Protein AF-A0A8H7D0M6-F1 (afdb_monomer)

Solvent-accessible surface area (backbone atoms only — not comparable to full-atom values): 7994 Å² total; per-residue (Å²): 140,82,87,83,84,81,88,78,88,80,88,80,88,79,90,79,90,78,89,79,82,86,78,82,74,80,74,76,81,69,69,86,71,83,71,81,76,71,78,66,68,87,39,62,47,51,34,40,41,9,46,28,53,72,71,32,79,63,69,48,77,46,79,45,57,53,62,67,32,68,67,42,62,50,55,81,95,46,36,42,36,30,14,12,38,35,31,48,80,68,27,32,34,39,38,9,42,31,62,79,60,33,81,61,75,47,80,41,58,34,73,46,46,62,26,81,93,47,97,54,33,42,29,32,20,12,34,35,39,33,75,35,132

pLDDT: mean 79.87, std 19.47, range [42.81, 97.62]

Structure (mmCIF, N/CA/C/O backbone):
data_AF-A0A8H7D0M6-F1
#
_entry.id   AF-A0A8H7D0M6-F1
#
loop_
_atom_site.group_PDB
_atom_site.id
_atom_site.type_symbol
_atom_site.label_atom_id
_atom_site.label_alt_id
_atom_site.label_comp_id
_atom_site.label_asym_id
_atom_site.label_entity_id
_atom_site.label_seq_id
_atom_site.pdbx_PDB_ins_code
_atom_site.Cartn_x
_atom_site.Cartn_y
_atom_site.Cartn_z
_atom_site.occupancy
_atom_site.B_iso_or_equiv
_atom_site.auth_seq_id
_atom_site.auth_comp_id
_atom_site.auth_asym_id
_atom_site.auth_atom_id
_atom_site.pdbx_PDB_model_num
ATOM 1 N N . MET A 1 1 ? -12.847 51.564 29.070 1.00 46.03 1 MET A N 1
ATOM 2 C CA . MET A 1 1 ? -13.269 52.534 28.028 1.00 46.03 1 MET A CA 1
ATOM 3 C C . MET A 1 1 ? -12.294 52.327 26.873 1.00 46.03 1 MET A C 1
ATOM 5 O O . MET A 1 1 ? -11.114 52.328 27.159 1.00 46.03 1 MET A O 1
ATOM 9 N N . GLN A 1 2 ? -12.637 51.996 25.632 1.00 45.28 2 GLN A N 1
ATOM 10 C CA . GLN A 1 2 ? -13.794 52.321 24.804 1.00 45.28 2 GLN A CA 1
ATOM 11 C C . GLN A 1 2 ? -14.201 51.108 23.951 1.00 45.28 2 GLN A C 1
ATOM 13 O O . GLN A 1 2 ? -13.354 50.394 23.426 1.00 45.28 2 GLN A O 1
ATOM 18 N N . PHE A 1 3 ? -15.513 50.930 23.805 1.00 45.34 3 PHE A N 1
ATOM 19 C CA . PHE A 1 3 ? -16.148 50.178 22.729 1.00 45.34 3 PHE A CA 1
ATOM 20 C C . PHE A 1 3 ? -16.248 51.098 21.507 1.00 45.34 3 PHE A C 1
ATOM 22 O O . PHE A 1 3 ? -16.778 52.203 21.639 1.00 45.34 3 PHE A O 1
ATOM 29 N N . THR A 1 4 ? -15.795 50.664 20.331 1.00 53.56 4 THR A N 1
ATOM 30 C CA . THR A 1 4 ? -16.078 51.364 19.072 1.00 53.56 4 THR A CA 1
ATOM 31 C C . THR A 1 4 ? -17.191 50.664 18.300 1.00 53.56 4 THR A C 1
ATOM 33 O O . THR A 1 4 ? -17.076 49.553 17.791 1.00 5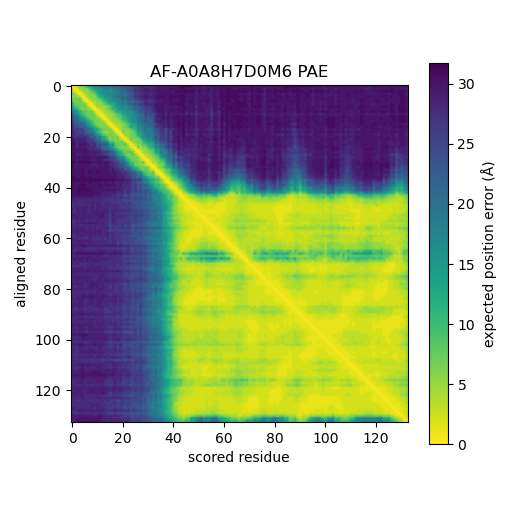3.56 4 THR A O 1
ATOM 36 N N . LEU A 1 5 ? -18.302 51.391 18.287 1.00 52.81 5 LEU A N 1
ATOM 37 C CA . LEU A 1 5 ? -19.489 51.303 17.454 1.00 52.81 5 LEU A CA 1
ATOM 38 C C . LEU A 1 5 ? -19.125 51.300 15.958 1.00 52.81 5 LEU A C 1
ATOM 40 O O . LEU A 1 5 ? -18.274 52.089 15.554 1.00 52.81 5 LEU A O 1
ATOM 44 N N . SER A 1 6 ? -19.859 50.548 15.132 1.00 50.12 6 SER A N 1
ATOM 45 C CA . SER A 1 6 ? -20.585 51.108 13.974 1.00 50.12 6 SER A CA 1
ATOM 46 C C . SER A 1 6 ? -21.423 50.038 13.276 1.00 50.12 6 SER A C 1
ATOM 48 O O . SER A 1 6 ? -20.922 49.148 12.596 1.00 50.12 6 SER A O 1
ATOM 50 N N . LYS A 1 7 ? -22.739 50.161 13.462 1.00 52.03 7 LYS A N 1
ATOM 51 C CA . LYS A 1 7 ? -23.772 49.568 12.615 1.00 52.03 7 LYS A CA 1
ATOM 52 C C . LYS A 1 7 ? -23.717 50.238 11.246 1.00 52.03 7 LYS A C 1
ATOM 54 O O . LYS A 1 7 ? -23.726 51.462 11.205 1.00 52.03 7 LYS A O 1
ATOM 59 N N . LEU A 1 8 ? -23.812 49.463 10.172 1.00 53.84 8 LEU A N 1
ATOM 60 C CA . LEU A 1 8 ? -24.517 49.873 8.955 1.00 53.84 8 LEU A CA 1
ATOM 61 C C . LEU A 1 8 ? -24.908 48.616 8.172 1.00 53.84 8 LEU A C 1
ATOM 63 O O . LEU A 1 8 ? -24.136 48.054 7.404 1.00 53.84 8 LEU A O 1
ATOM 67 N N . PHE A 1 9 ? -26.132 48.162 8.438 1.00 48.62 9 PHE A N 1
ATOM 68 C CA . PHE A 1 9 ? -26.867 47.261 7.564 1.00 48.62 9 PHE A CA 1
ATOM 69 C C . PHE A 1 9 ? -27.333 48.071 6.354 1.00 48.62 9 PHE A C 1
ATOM 71 O O . PHE A 1 9 ? -28.101 49.018 6.515 1.00 48.62 9 PHE A O 1
ATOM 78 N N . ALA A 1 10 ? -26.899 47.686 5.158 1.00 53.44 10 ALA A N 1
ATOM 79 C CA . ALA A 1 10 ? -27.501 48.130 3.911 1.00 53.44 10 ALA A CA 1
ATOM 80 C C . ALA A 1 10 ? -27.961 46.885 3.145 1.00 53.44 10 ALA A C 1
ATOM 82 O O . ALA A 1 10 ? -27.164 46.168 2.546 1.00 53.44 10 ALA A O 1
ATOM 83 N N . PHE A 1 11 ? -29.262 46.608 3.240 1.00 45.09 11 PHE A N 1
ATOM 84 C CA . PHE A 1 11 ? -29.963 45.679 2.364 1.00 45.09 11 PHE A CA 1
ATOM 85 C C . PHE A 1 11 ? -30.275 46.409 1.057 1.00 45.09 11 PHE A C 1
ATOM 87 O O . PHE A 1 11 ? -31.024 47.384 1.073 1.00 45.09 11 PHE A O 1
ATOM 94 N N . THR A 1 12 ? -29.768 45.901 -0.064 1.00 52.25 12 THR A N 1
ATOM 95 C CA . THR 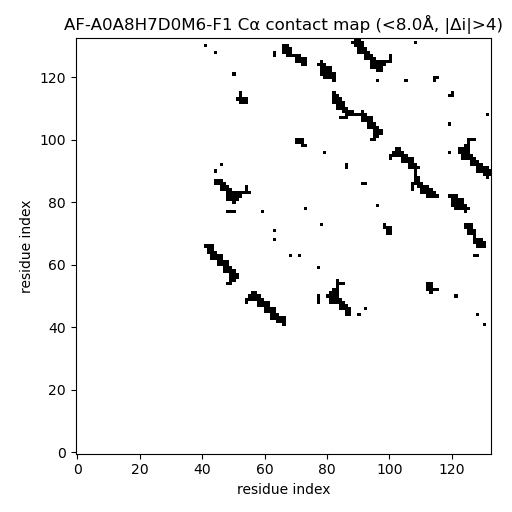A 1 12 ? -30.271 46.269 -1.391 1.00 52.25 12 THR A CA 1
ATOM 96 C C . THR A 1 12 ? -30.722 44.999 -2.093 1.00 52.25 12 THR A C 1
ATOM 98 O O . THR A 1 12 ? -29.913 44.157 -2.475 1.00 52.25 12 THR A O 1
ATOM 101 N N . VAL A 1 13 ? -32.040 44.860 -2.223 1.00 49.16 13 VAL A N 1
ATOM 102 C CA . VAL A 1 13 ? -32.701 43.863 -3.067 1.00 49.16 13 VAL A CA 1
ATOM 103 C C . VAL A 1 13 ? -32.739 44.414 -4.489 1.00 49.16 13 VAL A C 1
ATOM 105 O O . VAL A 1 13 ? -33.262 45.503 -4.709 1.00 49.16 13 VAL A O 1
ATOM 108 N N . ALA A 1 14 ? -32.245 43.645 -5.456 1.00 56.09 14 ALA A N 1
ATOM 109 C CA . ALA A 1 14 ? -32.578 43.829 -6.863 1.00 56.09 14 ALA A CA 1
ATOM 110 C C . ALA A 1 14 ? -32.998 42.475 -7.443 1.00 56.09 14 ALA A C 1
ATOM 112 O O . ALA A 1 14 ? -32.172 41.619 -7.751 1.00 56.09 14 ALA A O 1
ATOM 113 N N . ALA A 1 15 ? -34.313 42.281 -7.538 1.00 49.59 15 ALA A N 1
ATOM 114 C CA . ALA A 1 15 ? -34.927 41.209 -8.299 1.00 49.59 15 ALA A CA 1
ATOM 115 C C . ALA A 1 15 ? -34.812 41.529 -9.793 1.00 49.59 15 ALA A C 1
ATOM 117 O O . ALA A 1 15 ? -35.316 42.559 -10.232 1.00 49.59 15 ALA A O 1
ATOM 118 N N . GLN A 1 16 ? -34.200 40.641 -10.575 1.00 50.91 16 GLN A N 1
ATOM 119 C CA . GLN A 1 16 ? -34.396 40.606 -12.023 1.00 50.91 16 GLN A CA 1
ATOM 120 C C . GLN A 1 16 ? -34.669 39.165 -12.446 1.00 50.91 16 GLN A C 1
ATOM 122 O O . GLN A 1 16 ? -33.783 38.314 -12.454 1.00 50.91 16 GLN A O 1
ATOM 127 N N . ALA A 1 17 ? -35.940 38.900 -12.745 1.00 53.00 17 ALA A N 1
ATOM 128 C CA . ALA A 1 17 ? -36.387 37.678 -13.386 1.00 53.00 17 ALA A CA 1
ATOM 129 C C . ALA A 1 17 ? -36.145 37.809 -14.893 1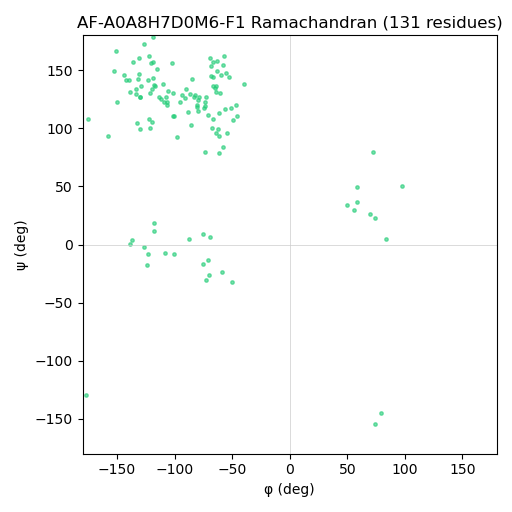.00 53.00 17 ALA A C 1
ATOM 131 O O . ALA A 1 17 ? -36.731 38.675 -15.539 1.00 53.00 17 ALA A O 1
ATOM 132 N N . ILE A 1 18 ? -35.306 36.942 -15.457 1.00 60.38 18 ILE A N 1
ATOM 133 C CA . ILE A 1 18 ? -35.202 36.761 -16.906 1.00 60.38 18 ILE A CA 1
ATOM 134 C C . ILE A 1 18 ? -35.557 35.307 -17.188 1.00 60.38 18 ILE A C 1
ATOM 136 O O . ILE A 1 18 ? -34.797 34.388 -16.894 1.00 60.38 18 ILE A O 1
ATOM 140 N N . SER A 1 19 ? -36.763 35.117 -17.719 1.00 47.88 19 SER A N 1
ATOM 141 C CA . SER A 1 19 ? -37.205 33.856 -18.304 1.00 47.88 19 SER A CA 1
ATOM 142 C C . SER A 1 19 ? -36.622 33.762 -19.709 1.00 47.88 19 SER A C 1
ATOM 144 O O . SER A 1 19 ? -36.983 34.561 -20.570 1.00 47.88 19 SER A O 1
ATOM 146 N N . ILE A 1 20 ? -35.741 32.793 -19.948 1.00 60.06 20 ILE A N 1
ATOM 147 C CA . ILE A 1 20 ? -35.376 32.374 -21.303 1.00 60.06 20 ILE A CA 1
ATOM 148 C C . ILE A 1 20 ? -35.914 30.969 -21.547 1.00 60.06 20 ILE A C 1
ATOM 150 O O . ILE A 1 20 ? -35.723 30.051 -20.752 1.00 60.06 20 ILE A O 1
ATOM 154 N N . ALA A 1 21 ? -36.675 30.884 -22.634 1.00 55.03 21 ALA A N 1
ATOM 155 C CA . ALA A 1 21 ? -37.451 29.745 -23.071 1.00 55.03 21 ALA A CA 1
ATOM 156 C C . ALA A 1 21 ? -36.582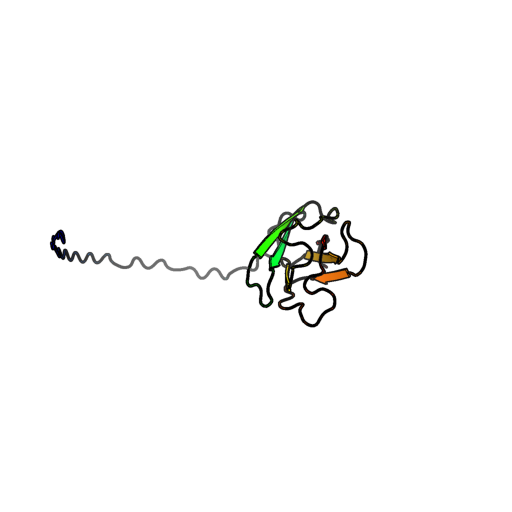 28.526 -23.412 1.00 55.03 21 ALA A C 1
ATOM 158 O O . ALA A 1 21 ? -35.446 28.626 -23.873 1.00 55.03 21 ALA A O 1
ATOM 159 N N . SER A 1 22 ? -37.188 27.369 -23.191 1.00 51.94 22 SER A N 1
ATOM 160 C CA . SER A 1 22 ? -36.708 26.020 -23.444 1.00 51.94 22 SER A CA 1
ATOM 161 C C . SER A 1 22 ? -36.432 25.761 -24.929 1.00 51.94 22 SER A C 1
ATOM 163 O O . SER A 1 22 ? -37.353 25.641 -25.735 1.00 51.94 22 SER A O 1
ATOM 165 N N . ALA A 1 23 ? -35.159 25.570 -25.279 1.00 58.97 23 ALA A N 1
ATOM 166 C CA . ALA A 1 23 ? -34.785 24.839 -26.483 1.00 58.97 23 ALA A CA 1
ATOM 167 C C . ALA A 1 23 ? -34.740 23.344 -26.133 1.00 58.97 23 ALA A C 1
ATOM 169 O O . ALA A 1 23 ? -33.819 22.873 -25.469 1.00 58.97 23 ALA A O 1
ATOM 170 N N . ALA A 1 24 ? -35.776 22.612 -26.540 1.00 58.38 24 ALA A N 1
ATOM 171 C CA . ALA A 1 24 ? -35.796 21.158 -26.501 1.00 58.38 24 ALA A CA 1
ATOM 172 C C . ALA A 1 24 ? -34.768 20.626 -27.510 1.00 58.38 24 ALA A C 1
ATOM 174 O O . ALA A 1 24 ? -35.025 20.586 -28.713 1.00 58.38 24 ALA A O 1
ATOM 175 N N . SER A 1 25 ? -33.594 20.220 -27.034 1.00 53.78 25 SER A N 1
ATOM 176 C CA . SER A 1 25 ? -32.748 19.312 -27.795 1.00 53.78 25 SER A CA 1
ATOM 177 C C . SER A 1 25 ? -33.433 17.951 -27.776 1.00 53.78 25 SER A C 1
ATOM 179 O O . SER A 1 25 ? -33.561 17.306 -26.736 1.00 53.78 25 SER A O 1
ATOM 181 N N . VAL A 1 26 ? -33.916 17.524 -28.942 1.00 56.06 26 VAL A N 1
ATOM 182 C CA . VAL A 1 26 ? -34.202 16.116 -29.214 1.00 56.06 26 VAL A CA 1
ATOM 183 C C . VAL A 1 26 ? -32.927 15.332 -28.918 1.00 56.06 26 VAL A C 1
ATOM 185 O O . VAL A 1 26 ? -32.011 15.269 -29.733 1.00 56.06 26 VAL A O 1
ATOM 188 N N . ALA A 1 27 ? -32.846 14.779 -27.709 1.00 54.06 27 ALA A N 1
ATOM 189 C CA . ALA A 1 27 ? -31.898 13.739 -27.388 1.00 54.06 27 ALA A CA 1
ATOM 190 C C . ALA A 1 27 ? -32.291 12.544 -28.253 1.00 54.06 27 ALA A C 1
ATOM 192 O O . ALA A 1 27 ? -33.194 11.778 -27.919 1.00 54.06 27 ALA A O 1
ATOM 193 N N . THR A 1 28 ? -31.633 12.395 -29.400 1.00 44.47 28 THR A N 1
ATOM 194 C CA . THR A 1 28 ? -31.401 11.065 -29.946 1.00 44.47 28 THR A CA 1
ATOM 195 C C . THR A 1 28 ? -30.839 10.250 -28.796 1.00 44.47 28 THR A C 1
ATOM 197 O O . THR A 1 28 ? -29.715 10.490 -28.358 1.00 44.47 28 THR A O 1
ATOM 200 N N . ALA A 1 29 ? -31.661 9.346 -28.267 1.00 58.19 29 ALA A N 1
ATOM 201 C CA . ALA A 1 29 ? -31.225 8.256 -27.423 1.00 58.19 29 ALA A CA 1
ATOM 202 C C . ALA A 1 29 ? -30.287 7.390 -28.270 1.00 58.19 29 ALA A C 1
ATOM 204 O O . ALA A 1 29 ? -30.672 6.370 -28.832 1.00 58.19 29 ALA A O 1
ATOM 205 N N . VAL A 1 30 ? -29.048 7.850 -28.418 1.00 50.00 30 VAL A N 1
ATOM 206 C CA . VAL A 1 30 ? -27.929 6.950 -28.590 1.00 50.00 30 VAL A CA 1
ATOM 207 C C . VAL A 1 30 ? -27.830 6.230 -27.259 1.00 50.00 30 VAL A C 1
ATOM 209 O O . VAL A 1 30 ? -27.514 6.822 -26.227 1.00 50.00 30 VAL A O 1
ATOM 212 N N . SER A 1 31 ? -28.210 4.955 -27.273 1.00 61.31 31 SER A N 1
ATOM 213 C CA . SER A 1 31 ? -27.800 4.006 -26.250 1.00 61.31 31 SER A CA 1
ATOM 214 C C . SER A 1 31 ? -26.336 4.286 -25.894 1.00 61.31 31 SER A C 1
ATOM 216 O O . SER A 1 31 ? -25.549 4.517 -26.817 1.00 61.31 31 SER A O 1
ATOM 218 N N . PRO A 1 32 ? -25.926 4.268 -24.616 1.00 58.00 32 PRO A N 1
ATOM 219 C CA . PRO A 1 32 ? -24.518 4.105 -24.311 1.00 58.00 32 PRO A CA 1
ATOM 220 C C . PRO A 1 32 ? -24.111 2.744 -24.877 1.00 58.00 32 PRO A C 1
ATOM 222 O O . PRO A 1 32 ? -24.326 1.699 -24.266 1.00 58.00 32 PRO A O 1
ATOM 225 N N . SER A 1 33 ? -23.601 2.761 -26.104 1.00 54.78 33 SER A N 1
ATOM 226 C CA . SER A 1 33 ? -22.845 1.664 -26.664 1.00 54.78 33 SER A CA 1
ATOM 227 C C . SER A 1 33 ? -21.700 1.435 -25.696 1.00 54.78 33 SER A C 1
ATOM 229 O O . SER A 1 33 ? -20.887 2.324 -25.444 1.00 54.78 33 SER A O 1
ATOM 231 N N . THR A 1 34 ? -21.689 0.254 -25.098 1.00 50.56 34 THR A N 1
ATOM 232 C CA . THR A 1 34 ? -20.526 -0.329 -24.453 1.00 50.56 34 THR A CA 1
ATOM 233 C C . THR A 1 34 ? -19.415 -0.434 -25.492 1.00 50.56 34 THR A C 1
ATOM 235 O O . THR A 1 34 ? -19.242 -1.483 -26.106 1.00 50.56 34 THR A O 1
ATOM 238 N N . ASP A 1 35 ? -18.670 0.649 -25.702 1.00 42.81 35 ASP A N 1
ATOM 239 C CA . ASP A 1 35 ? -17.332 0.570 -26.277 1.00 42.81 35 ASP A CA 1
ATOM 240 C C . ASP A 1 35 ? -16.403 0.013 -25.196 1.00 42.81 35 ASP A C 1
ATOM 242 O O . ASP A 1 35 ? -15.681 0.706 -24.480 1.00 42.81 35 ASP A O 1
ATOM 246 N N . THR A 1 36 ? -16.469 -1.307 -25.063 1.00 50.41 36 THR A N 1
ATOM 247 C CA . THR A 1 36 ? -15.318 -2.131 -24.719 1.00 50.41 36 THR A CA 1
ATOM 248 C C . THR A 1 36 ? -14.175 -1.778 -25.674 1.00 50.41 36 THR A C 1
ATOM 250 O O . THR A 1 36 ? -14.304 -2.021 -26.872 1.00 50.41 36 THR A O 1
ATOM 253 N N . ASN A 1 37 ? -13.063 -1.267 -25.133 1.00 54.97 37 ASN A N 1
ATOM 254 C CA . ASN A 1 37 ? -11.792 -0.933 -25.806 1.00 54.97 37 ASN A CA 1
ATOM 255 C C . ASN A 1 37 ? -11.561 0.531 -26.213 1.00 54.97 37 ASN A C 1
ATOM 257 O O . ASN A 1 37 ? -11.038 0.798 -27.293 1.00 54.97 37 ASN A O 1
ATOM 261 N N . SER A 1 38 ? -11.761 1.478 -25.295 1.00 47.94 38 SER A N 1
ATOM 262 C CA . SER A 1 38 ? -10.724 2.513 -25.190 1.00 47.94 38 SER A CA 1
ATOM 263 C C . SER A 1 38 ? -9.536 1.859 -24.479 1.00 47.94 38 SER A C 1
ATOM 265 O O . SER A 1 38 ? -9.732 1.387 -23.354 1.00 47.94 38 SER A O 1
ATOM 267 N N . PRO A 1 39 ? -8.344 1.727 -25.094 1.00 52.50 39 PRO A N 1
ATOM 268 C CA . PRO A 1 39 ? -7.177 1.268 -24.364 1.00 52.50 39 PRO A CA 1
ATOM 269 C C . PRO A 1 39 ? -6.921 2.308 -23.276 1.00 52.50 39 PRO A C 1
ATOM 271 O O . PRO A 1 39 ? -6.347 3.360 -23.545 1.00 52.50 39 PRO A O 1
ATOM 274 N N . VAL A 1 40 ? -7.365 2.030 -22.044 1.00 54.12 40 VAL A N 1
ATOM 275 C CA . VAL A 1 40 ? -6.718 2.594 -20.859 1.00 54.12 40 VAL A CA 1
ATOM 276 C C . VAL A 1 40 ? -5.238 2.358 -21.124 1.00 54.12 40 VAL A C 1
ATOM 278 O O . VAL A 1 40 ? -4.907 1.201 -21.392 1.00 54.12 40 VAL A O 1
ATOM 281 N N . PRO A 1 41 ? -4.379 3.392 -21.199 1.00 55.59 41 PRO A N 1
ATOM 282 C CA . PRO A 1 41 ? -2.957 3.169 -21.407 1.00 55.59 41 PRO A CA 1
ATOM 283 C C . PRO A 1 41 ? -2.514 2.049 -20.458 1.00 55.59 41 PRO A C 1
ATOM 285 O O . PRO A 1 41 ? -2.597 2.201 -19.244 1.00 55.59 41 PRO A O 1
ATOM 288 N N . GLN A 1 42 ? -2.185 0.881 -21.019 1.00 55.28 42 GLN A N 1
ATOM 289 C CA . GLN A 1 42 ? -2.149 -0.414 -20.312 1.00 55.28 42 GLN A CA 1
ATOM 290 C C . GLN A 1 42 ? -1.006 -0.503 -19.286 1.00 55.28 42 GLN A C 1
ATOM 292 O O . GLN A 1 42 ? -0.771 -1.546 -18.688 1.00 55.28 42 GLN A O 1
ATOM 297 N N . ASP A 1 43 ? -0.306 0.608 -19.078 1.00 68.62 43 ASP A N 1
ATOM 298 C CA . ASP A 1 43 ? 0.922 0.708 -18.317 1.00 68.62 43 ASP A CA 1
ATOM 299 C C . ASP A 1 43 ? 0.784 1.625 -17.101 1.00 68.62 43 ASP A C 1
ATOM 301 O O . ASP A 1 43 ? 1.808 1.989 -16.532 1.00 68.62 43 ASP A O 1
ATOM 305 N N . PHE A 1 44 ? -0.422 2.045 -16.694 1.00 78.12 44 PHE A N 1
ATOM 306 C CA . PHE A 1 44 ? -0.588 2.780 -15.436 1.00 78.12 44 PHE A CA 1
ATOM 307 C C . PHE A 1 44 ? -1.743 2.255 -14.583 1.00 78.12 44 PHE A C 1
ATOM 309 O O . PHE A 1 44 ? -2.865 2.064 -15.042 1.00 78.12 44 PHE A O 1
ATOM 316 N N . VAL A 1 45 ? -1.459 2.082 -13.296 1.00 86.31 45 VAL A N 1
ATOM 317 C CA . VAL A 1 45 ? -2.410 1.686 -12.260 1.00 86.31 45 VAL A CA 1
ATOM 318 C C . VAL A 1 45 ? -2.456 2.784 -11.222 1.00 86.31 45 VAL A C 1
ATOM 320 O O . VAL A 1 45 ? -1.421 3.262 -10.766 1.00 86.31 45 VAL A O 1
ATOM 323 N N . THR A 1 46 ? -3.655 3.181 -10.817 1.00 89.25 46 THR A N 1
ATOM 324 C CA . THR A 1 46 ? -3.830 4.040 -9.647 1.00 89.25 46 THR A CA 1
ATOM 325 C C . THR A 1 46 ? -4.403 3.200 -8.519 1.00 89.25 46 THR A C 1
ATOM 327 O O . THR A 1 46 ? -5.482 2.622 -8.657 1.00 89.25 46 THR A O 1
ATOM 330 N N . ALA A 1 47 ? -3.669 3.127 -7.412 1.00 90.62 47 ALA A N 1
ATOM 331 C CA . ALA A 1 47 ? -4.142 2.560 -6.161 1.00 90.62 47 ALA A CA 1
ATOM 332 C C . ALA A 1 47 ? -4.344 3.690 -5.147 1.00 90.62 47 ALA A C 1
ATOM 334 O O . ALA A 1 47 ? -3.417 4.440 -4.856 1.00 90.62 47 ALA A O 1
ATOM 335 N N . LYS A 1 48 ? -5.547 3.831 -4.601 1.00 94.31 48 LYS A N 1
ATOM 336 C CA . LYS A 1 48 ? -5.841 4.743 -3.498 1.00 94.31 48 LYS A CA 1
ATOM 337 C C . LYS A 1 48 ? -5.651 4.002 -2.180 1.00 94.31 48 LYS A C 1
ATOM 339 O O . LYS A 1 48 ? -6.269 2.962 -1.974 1.00 94.31 48 LYS A O 1
ATOM 344 N N . ALA A 1 49 ? -4.844 4.553 -1.285 1.00 94.56 49 ALA A N 1
ATOM 345 C CA . ALA A 1 49 ? -4.647 4.051 0.069 1.00 94.56 49 ALA A CA 1
ATOM 346 C C . ALA A 1 49 ? -5.109 5.107 1.075 1.00 94.56 49 ALA A C 1
ATOM 348 O O . ALA A 1 49 ? -4.852 6.297 0.884 1.00 94.56 49 ALA A O 1
ATOM 349 N N . CYS A 1 50 ? -5.807 4.686 2.122 1.00 96.38 50 CYS A N 1
ATOM 350 C CA . CYS A 1 50 ? -6.347 5.573 3.143 1.00 96.38 50 CYS A CA 1
ATOM 351 C C . CYS A 1 50 ? -6.006 5.067 4.548 1.00 96.38 50 CYS A C 1
ATOM 353 O O . CYS A 1 50 ? -5.950 3.857 4.786 1.00 96.38 50 CYS A O 1
ATOM 355 N N . THR A 1 51 ? -5.795 5.996 5.481 1.00 96.69 51 THR A N 1
ATOM 356 C CA . THR A 1 51 ? -5.344 5.671 6.841 1.00 96.69 51 THR A CA 1
ATOM 357 C C . THR A 1 51 ? -6.425 5.087 7.739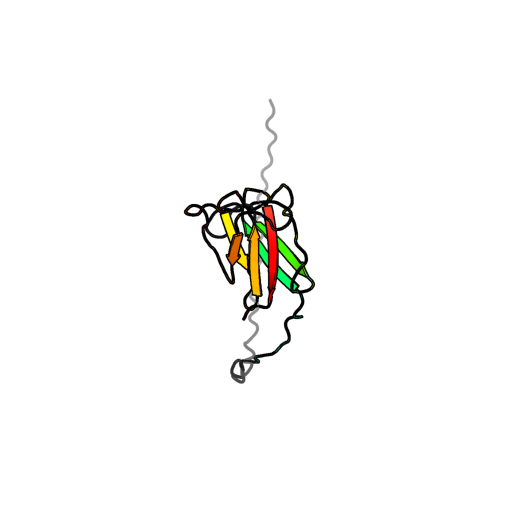 1.00 96.69 51 THR A C 1
ATOM 359 O O . THR A 1 51 ? -6.119 4.522 8.778 1.00 96.69 51 THR A O 1
ATOM 362 N N . ASN A 1 52 ? -7.696 5.236 7.366 1.00 95.62 52 ASN A N 1
ATOM 363 C CA . ASN A 1 52 ? -8.822 4.734 8.141 1.00 95.62 52 ASN A CA 1
ATOM 364 C C . ASN A 1 52 ? -9.638 3.742 7.302 1.00 95.62 52 ASN A C 1
ATOM 366 O O . ASN A 1 52 ? -9.637 3.831 6.066 1.00 95.62 52 ASN A O 1
ATOM 370 N N . PRO A 1 53 ? -10.387 2.834 7.945 1.00 95.88 53 PRO A N 1
ATOM 371 C CA . PRO A 1 53 ? -11.382 2.017 7.266 1.00 95.88 53 PRO A CA 1
ATOM 372 C C . PRO A 1 53 ? -12.437 2.853 6.523 1.00 95.88 53 PRO A C 1
ATOM 374 O O . PRO A 1 53 ? -12.632 4.048 6.766 1.00 95.88 53 PRO A O 1
ATOM 377 N N . GLY A 1 54 ? -13.144 2.214 5.600 1.00 94.75 54 GLY A N 1
ATOM 378 C CA . GLY A 1 54 ? -14.214 2.796 4.796 1.00 94.75 54 GLY A CA 1
ATOM 379 C C . GLY A 1 54 ? -13.751 3.828 3.765 1.00 94.75 54 GLY A C 1
ATOM 380 O O . GLY A 1 54 ? -14.536 4.705 3.416 1.00 94.75 54 GLY A O 1
ATOM 381 N N . MET A 1 55 ? -12.500 3.763 3.288 1.00 96.44 55 MET A N 1
ATOM 382 C CA . MET A 1 55 ? -11.921 4.736 2.344 1.00 96.44 55 MET A CA 1
ATOM 383 C C . MET A 1 55 ? -11.929 6.183 2.875 1.00 96.44 55 MET A C 1
ATOM 385 O O . MET A 1 55 ? -12.133 7.128 2.104 1.00 96.44 55 MET A O 1
ATOM 389 N N . SER A 1 56 ? -11.704 6.348 4.183 1.00 95.31 56 SER A N 1
ATOM 390 C CA . SER A 1 56 ? -11.790 7.619 4.915 1.00 95.31 56 SER A CA 1
ATOM 391 C C . SER A 1 56 ? -10.453 8.042 5.553 1.00 95.31 56 SER A C 1
ATOM 393 O O . SER A 1 56 ? -9.452 7.336 5.450 1.00 95.31 56 SER A O 1
ATOM 395 N N . GLY A 1 57 ? -10.415 9.204 6.213 1.00 93.25 57 GLY A N 1
ATOM 396 C CA . GLY A 1 57 ? -9.194 9.732 6.834 1.00 93.25 57 GLY A CA 1
ATOM 397 C C . GLY A 1 57 ? -8.249 10.390 5.825 1.00 93.25 57 GLY A C 1
ATOM 398 O O . GLY A 1 57 ? -8.699 11.034 4.875 1.00 93.25 57 GLY A O 1
ATOM 399 N N . SER A 1 58 ? -6.938 10.260 6.046 1.00 95.56 58 SER A N 1
ATOM 400 C CA . SER A 1 58 ? -5.933 10.750 5.098 1.00 95.56 58 SER A CA 1
ATOM 401 C C . SER A 1 58 ? -5.789 9.748 3.960 1.00 95.56 58 SER A C 1
ATOM 403 O O . SER A 1 58 ? -5.526 8.573 4.202 1.00 95.56 58 SER A O 1
ATOM 405 N N . CYS A 1 59 ? -5.966 10.200 2.720 1.00 95.44 59 CYS A N 1
ATOM 406 C CA . CYS A 1 59 ? -5.906 9.341 1.543 1.00 95.44 59 CYS A CA 1
ATOM 407 C C . CYS A 1 59 ? -4.859 9.831 0.544 1.00 95.44 59 CYS A C 1
ATOM 409 O O . CYS A 1 59 ? -4.739 11.031 0.296 1.00 95.44 59 CYS A O 1
ATOM 411 N N . GLY A 1 60 ? -4.152 8.890 -0.075 1.00 93.19 60 GLY A N 1
ATOM 412 C CA . GLY A 1 60 ? -3.152 9.138 -1.103 1.00 93.19 60 GLY A CA 1
ATOM 413 C C . GLY A 1 60 ? -3.366 8.224 -2.299 1.00 93.19 60 GLY A C 1
ATOM 414 O O . GLY A 1 60 ? -3.728 7.059 -2.145 1.00 93.19 60 GLY A O 1
ATOM 415 N N . ASN A 1 61 ? -3.142 8.759 -3.497 1.00 91.56 61 ASN A N 1
ATOM 416 C CA . ASN A 1 61 ? -3.094 7.959 -4.714 1.00 91.56 61 ASN A CA 1
ATOM 417 C C . ASN A 1 61 ? -1.643 7.569 -4.988 1.00 91.56 61 ASN A C 1
ATOM 419 O O . ASN A 1 61 ? -0.763 8.426 -5.044 1.00 91.56 61 ASN A O 1
ATOM 423 N N . VAL A 1 62 ? -1.416 6.282 -5.203 1.00 89.00 62 VAL A N 1
ATOM 424 C CA . VAL A 1 62 ? -0.173 5.736 -5.726 1.00 89.00 62 VAL A CA 1
ATOM 425 C C . VAL A 1 62 ? -0.388 5.453 -7.201 1.00 89.00 62 VAL A C 1
ATOM 427 O O . VAL A 1 62 ? -1.148 4.558 -7.573 1.00 89.00 62 VAL A O 1
ATOM 430 N N . SER A 1 63 ? 0.271 6.247 -8.037 1.00 89.69 63 SER A N 1
ATOM 431 C CA . SER A 1 63 ? 0.344 6.003 -9.472 1.00 89.69 63 SER A CA 1
ATOM 432 C C . SER A 1 63 ? 1.532 5.097 -9.745 1.00 89.69 63 SER A C 1
ATOM 434 O O . SER A 1 63 ? 2.681 5.475 -9.527 1.00 89.69 63 SER A O 1
ATOM 436 N N . VAL A 1 64 ? 1.237 3.896 -10.210 1.00 87.38 64 VAL A N 1
ATOM 437 C CA . VAL A 1 64 ? 2.204 2.863 -10.542 1.00 87.38 64 VAL A CA 1
ATOM 438 C C . VAL A 1 64 ? 2.266 2.756 -12.056 1.00 87.38 64 VAL A C 1
ATOM 440 O O . VAL A 1 64 ? 1.225 2.603 -12.687 1.00 87.38 64 VAL A O 1
ATOM 443 N N . THR A 1 65 ? 3.455 2.843 -12.648 1.00 87.06 65 THR A N 1
ATOM 444 C CA . THR A 1 65 ? 3.633 2.749 -14.103 1.00 87.06 65 THR A CA 1
ATOM 445 C C . THR A 1 65 ? 4.518 1.570 -14.514 1.00 87.06 65 THR A C 1
ATOM 447 O O . THR A 1 65 ? 5.325 1.092 -13.717 1.00 87.06 65 THR A O 1
ATOM 450 N N . GLY A 1 66 ? 4.358 1.114 -15.761 1.00 80.25 66 GLY A N 1
ATOM 451 C CA . GLY A 1 66 ? 5.146 0.057 -16.404 1.00 80.25 66 GLY A CA 1
ATOM 452 C C . GLY A 1 66 ? 4.839 -1.333 -15.857 1.00 80.25 66 GLY A C 1
ATOM 453 O O . GLY A 1 66 ? 5.582 -1.824 -15.023 1.00 80.25 66 GLY A O 1
ATOM 454 N N . ILE A 1 67 ? 3.748 -1.960 -16.300 1.00 80.81 67 ILE A N 1
ATOM 455 C CA . ILE A 1 67 ? 3.206 -3.182 -15.690 1.00 80.81 67 ILE A CA 1
ATOM 456 C C . ILE A 1 67 ? 3.806 -4.464 -16.322 1.00 80.81 67 ILE A C 1
ATOM 458 O O . ILE A 1 67 ? 3.847 -4.554 -17.547 1.00 80.81 67 ILE A O 1
ATOM 462 N N . PRO A 1 68 ? 4.248 -5.485 -15.545 1.0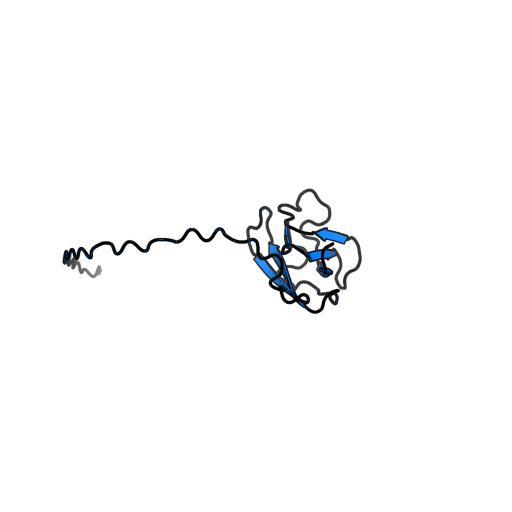0 82.38 68 PRO A N 1
ATOM 463 C CA . PRO A 1 68 ? 4.287 -5.559 -14.082 1.00 82.38 68 PRO A CA 1
ATOM 464 C C . PRO A 1 68 ? 5.224 -4.513 -13.489 1.00 82.38 68 PRO A C 1
ATOM 466 O O . PRO A 1 68 ? 6.366 -4.379 -13.920 1.00 82.38 68 PRO A O 1
ATOM 469 N N . SER A 1 69 ? 4.734 -3.788 -12.486 1.00 85.94 69 SER A N 1
ATOM 470 C CA . SER A 1 69 ? 5.472 -2.660 -11.945 1.00 85.94 69 SER A CA 1
ATOM 471 C C . SER A 1 69 ? 6.727 -3.092 -11.215 1.00 85.94 69 SER A C 1
ATOM 473 O O . SER A 1 69 ? 6.791 -4.163 -10.600 1.00 85.94 69 SER A O 1
ATOM 475 N N . SER A 1 70 ? 7.700 -2.188 -11.186 1.00 87.75 70 SER A N 1
ATOM 476 C CA . SER A 1 70 ? 8.719 -2.206 -10.145 1.00 87.75 70 SER A CA 1
ATOM 477 C C . SER A 1 70 ? 8.063 -2.092 -8.768 1.00 87.75 70 SER A C 1
ATOM 479 O O . SER A 1 70 ? 6.963 -1.546 -8.623 1.00 87.75 70 SER A O 1
ATOM 481 N N . CYS A 1 71 ? 8.746 -2.611 -7.754 1.00 93.75 71 CYS A N 1
ATOM 482 C CA . CYS A 1 71 ? 8.325 -2.431 -6.376 1.00 93.75 71 CYS A CA 1
ATOM 483 C C . CYS A 1 71 ? 8.409 -0.959 -5.964 1.00 93.75 71 CYS A C 1
ATOM 485 O O . CYS A 1 71 ? 9.430 -0.311 -6.208 1.00 93.75 71 CYS A O 1
ATOM 487 N N . LEU A 1 72 ? 7.371 -0.455 -5.301 1.00 94.06 72 LEU A N 1
ATOM 488 C CA . LEU A 1 72 ? 7.337 0.895 -4.752 1.00 94.06 72 LEU A CA 1
ATOM 489 C C . LEU A 1 72 ? 7.114 0.841 -3.241 1.00 94.06 72 LEU A C 1
ATOM 491 O O . LEU A 1 72 ? 6.187 0.187 -2.772 1.00 94.06 72 LEU A O 1
ATOM 495 N N . ASN A 1 73 ? 7.939 1.561 -2.483 1.00 95.69 73 ASN A N 1
ATOM 496 C CA . ASN A 1 73 ? 7.738 1.741 -1.045 1.00 95.69 73 ASN A CA 1
ATOM 497 C C . ASN A 1 73 ? 6.777 2.901 -0.795 1.00 95.69 73 ASN A C 1
ATOM 499 O O . ASN A 1 73 ? 6.842 3.925 -1.483 1.00 95.69 73 ASN A O 1
ATOM 503 N N . PHE A 1 74 ? 5.921 2.765 0.213 1.00 93.75 74 PHE A N 1
ATOM 504 C CA . PHE A 1 74 ? 5.117 3.884 0.672 1.00 93.75 74 PHE A CA 1
ATOM 505 C C . PHE A 1 74 ? 6.008 4.939 1.330 1.00 93.75 74 PHE A C 1
ATOM 507 O O . PHE A 1 74 ? 7.014 4.650 1.977 1.00 93.75 74 PHE A O 1
ATOM 514 N N . ILE A 1 75 ? 5.637 6.203 1.142 1.00 91.44 75 ILE A N 1
ATOM 515 C CA . ILE A 1 75 ? 6.252 7.304 1.882 1.00 91.44 75 ILE A CA 1
ATOM 516 C C . ILE A 1 75 ? 5.834 7.233 3.354 1.00 91.44 75 ILE A C 1
ATOM 518 O O . ILE A 1 75 ? 4.792 6.669 3.678 1.00 91.44 75 ILE A O 1
ATOM 522 N N . ALA A 1 76 ? 6.592 7.890 4.235 1.00 90.56 76 ALA A N 1
ATOM 523 C CA . ALA A 1 76 ? 6.376 7.848 5.685 1.00 90.56 76 ALA A CA 1
ATOM 524 C C . ALA A 1 76 ? 4.928 8.140 6.129 1.00 90.56 76 ALA A C 1
ATOM 526 O O . ALA A 1 76 ? 4.464 7.570 7.106 1.00 90.56 76 ALA A O 1
ATOM 527 N N . SER A 1 77 ? 4.188 8.989 5.408 1.00 90.06 77 SER A N 1
ATOM 528 C CA . SER A 1 77 ? 2.791 9.318 5.734 1.00 90.06 77 SER A CA 1
ATOM 529 C C . SER A 1 77 ? 1.782 8.191 5.475 1.00 90.06 77 SER A C 1
ATOM 531 O O . SER A 1 77 ? 0.641 8.311 5.908 1.00 90.06 77 SER A O 1
ATOM 533 N N . PHE A 1 78 ? 2.177 7.144 4.750 1.00 92.56 78 PHE A N 1
ATOM 534 C CA . PHE A 1 78 ? 1.347 5.978 4.430 1.00 92.56 78 PHE A CA 1
ATOM 535 C C . PHE A 1 78 ? 2.010 4.650 4.820 1.00 92.56 78 PHE A C 1
ATOM 537 O O . PHE A 1 78 ? 1.396 3.603 4.659 1.00 92.56 78 PHE A O 1
ATOM 544 N N . ASN A 1 79 ? 3.236 4.674 5.342 1.00 94.19 79 ASN A N 1
ATOM 545 C CA . ASN A 1 79 ? 3.909 3.478 5.835 1.00 94.19 79 ASN A CA 1
ATOM 546 C C . ASN A 1 79 ? 3.267 3.028 7.148 1.00 94.19 79 ASN A C 1
ATOM 548 O O . ASN A 1 79 ? 3.152 3.840 8.062 1.00 94.19 79 ASN A O 1
ATOM 552 N N . ASP A 1 80 ? 2.857 1.765 7.239 1.00 95.38 80 ASP A N 1
ATOM 553 C CA . ASP A 1 80 ? 2.318 1.150 8.462 1.00 95.38 80 ASP A CA 1
ATOM 554 C C . ASP A 1 80 ? 1.119 1.895 9.073 1.00 95.38 80 ASP A C 1
ATOM 556 O O . ASP A 1 80 ? 0.890 1.891 10.278 1.00 95.38 80 ASP A O 1
ATOM 560 N N . VAL A 1 81 ? 0.330 2.569 8.236 1.00 96.25 81 VAL A N 1
ATOM 561 C CA . VAL A 1 81 ? -0.875 3.293 8.682 1.00 96.25 81 VAL A CA 1
ATOM 562 C C . VAL A 1 81 ? -2.068 3.099 7.750 1.00 96.25 81 VAL A C 1
ATOM 564 O O . VAL A 1 81 ? -3.099 3.737 7.922 1.00 96.25 81 VAL A O 1
ATOM 567 N N . ILE A 1 82 ? -1.940 2.266 6.713 1.00 96.31 82 ILE A N 1
ATOM 568 C CA . ILE A 1 82 ? -3.012 2.028 5.739 1.00 96.31 82 ILE A CA 1
ATOM 569 C C . ILE A 1 82 ? -4.038 1.064 6.335 1.00 96.31 82 ILE A C 1
ATOM 571 O O . ILE A 1 82 ? -3.687 -0.040 6.743 1.00 96.31 82 ILE A O 1
ATOM 575 N N . SER A 1 83 ? -5.309 1.469 6.308 1.00 97.56 83 SER A N 1
ATOM 576 C CA . SER A 1 83 ? -6.444 0.680 6.813 1.00 97.56 83 SER A CA 1
ATOM 577 C C . SER A 1 83 ? -7.536 0.435 5.756 1.00 97.56 83 SER A C 1
ATOM 579 O O . SER A 1 83 ? -8.480 -0.318 5.992 1.00 97.56 83 SER A O 1
ATOM 581 N N . SER A 1 84 ? -7.448 1.067 4.578 1.00 97.06 84 SER A N 1
ATOM 582 C CA . SER A 1 84 ? -8.303 0.750 3.424 1.00 97.06 84 SER A CA 1
ATOM 583 C C . SER A 1 84 ? -7.636 1.076 2.087 1.00 97.06 84 SER A C 1
ATOM 585 O O . SER A 1 84 ? -6.796 1.975 1.987 1.00 97.06 84 SER A O 1
ATOM 587 N N . ILE A 1 85 ? -7.980 0.299 1.058 1.00 97.06 85 ILE A N 1
ATOM 588 C CA . ILE A 1 85 ? -7.313 0.300 -0.248 1.00 97.06 85 ILE A CA 1
ATOM 589 C C . ILE A 1 85 ? -8.347 0.191 -1.366 1.00 97.06 85 ILE A C 1
ATOM 591 O O . ILE A 1 85 ? -9.284 -0.597 -1.286 1.00 97.06 85 ILE A O 1
ATOM 595 N N . GLN A 1 86 ? -8.127 0.912 -2.459 1.00 96.25 86 GLN A N 1
ATOM 596 C CA . GLN A 1 86 ? -8.855 0.745 -3.709 1.00 96.25 86 GLN A CA 1
ATOM 597 C C . GLN A 1 86 ? -7.888 0.703 -4.886 1.00 96.25 86 GLN A C 1
ATOM 599 O O . GLN A 1 86 ? -7.065 1.593 -5.050 1.00 96.25 86 GLN A O 1
ATOM 604 N N . VAL A 1 87 ? -8.026 -0.309 -5.729 1.00 94.19 87 VAL A N 1
ATOM 605 C CA . VAL A 1 87 ? -7.301 -0.477 -6.986 1.00 94.19 87 VAL A CA 1
ATOM 606 C C . VAL A 1 87 ? -8.289 -0.278 -8.129 1.00 94.19 87 VAL A C 1
ATOM 608 O O . VAL A 1 87 ? -9.428 -0.748 -8.059 1.00 94.19 87 VAL A O 1
ATOM 611 N N . ASN A 1 88 ? -7.869 0.437 -9.173 1.00 90.56 88 ASN A N 1
ATOM 612 C CA . ASN A 1 88 ? -8.702 0.621 -10.357 1.00 90.56 88 ASN A CA 1
ATOM 613 C C . ASN A 1 88 ? -9.059 -0.731 -11.016 1.00 90.56 88 ASN A C 1
ATOM 615 O O . ASN A 1 88 ? -8.226 -1.640 -11.033 1.00 90.56 88 ASN A O 1
ATOM 619 N N . PRO A 1 89 ? -10.267 -0.864 -11.597 1.00 88.12 89 PRO A N 1
ATOM 620 C CA . PRO A 1 89 ? -10.680 -2.077 -12.300 1.00 88.12 89 PRO A CA 1
ATOM 621 C C . PRO A 1 89 ? -9.705 -2.472 -13.417 1.00 88.12 89 PRO A C 1
ATOM 623 O O . PRO A 1 89 ? -9.130 -1.603 -14.070 1.00 88.12 89 PRO A O 1
ATOM 626 N N . GLY A 1 90 ? -9.564 -3.777 -13.664 1.00 87.44 90 GLY A N 1
ATOM 627 C CA . GLY A 1 90 ? -8.672 -4.312 -14.703 1.00 87.44 90 GLY A CA 1
ATOM 628 C C . GLY A 1 90 ? -7.210 -4.461 -14.271 1.00 87.44 90 GLY A C 1
ATOM 629 O O . GLY A 1 90 ? -6.379 -4.863 -15.078 1.00 87.44 90 GLY A O 1
ATOM 630 N N . PHE A 1 91 ? -6.896 -4.191 -13.001 1.00 91.00 91 PHE A N 1
ATOM 631 C CA . PHE A 1 91 ? -5.559 -4.344 -12.433 1.00 91.00 91 PHE A CA 1
ATOM 632 C C . PHE A 1 91 ? -5.582 -5.120 -11.116 1.00 91.00 91 PHE A C 1
ATOM 634 O O . PHE A 1 91 ? -6.607 -5.234 -10.445 1.00 91.00 91 PHE A O 1
ATOM 641 N N . SER A 1 92 ? -4.422 -5.653 -10.743 1.00 92.88 92 SER A N 1
ATOM 642 C CA . SER A 1 92 ? -4.199 -6.355 -9.482 1.00 92.88 92 SER A CA 1
ATOM 643 C C . SER A 1 92 ? -2.965 -5.792 -8.801 1.00 92.88 92 SER A C 1
ATOM 645 O O . SER A 1 92 ? -1.901 -5.748 -9.413 1.00 92.88 92 SER A O 1
ATOM 647 N N . CYS A 1 93 ? -3.071 -5.381 -7.541 1.00 94.88 93 CYS A N 1
ATOM 648 C CA . CYS A 1 93 ? -1.920 -4.928 -6.766 1.00 94.88 93 CYS A CA 1
ATOM 649 C C . CYS A 1 93 ? -1.676 -5.838 -5.566 1.00 94.88 93 CYS A C 1
ATOM 651 O O . CYS A 1 93 ? -2.598 -6.218 -4.845 1.00 94.88 93 CYS A O 1
ATOM 653 N N . LYS A 1 94 ? -0.407 -6.167 -5.351 1.00 96.38 94 LYS A N 1
ATOM 654 C CA . LYS A 1 94 ? 0.121 -6.830 -4.167 1.00 96.38 94 LYS A CA 1
ATOM 655 C C . LYS A 1 94 ? 0.649 -5.770 -3.213 1.00 96.38 94 LYS A C 1
ATOM 657 O O . LYS A 1 94 ? 1.527 -5.002 -3.591 1.00 96.38 94 LYS A O 1
ATOM 662 N N . PHE A 1 95 ? 0.123 -5.749 -2.000 1.00 96.56 95 PHE A N 1
ATOM 663 C CA . PHE A 1 95 ? 0.560 -4.896 -0.905 1.00 96.56 95 PHE A CA 1
ATOM 664 C C . PHE A 1 95 ? 1.325 -5.747 0.094 1.00 96.56 95 PHE A C 1
ATOM 666 O O . PHE A 1 95 ? 0.874 -6.831 0.461 1.00 96.56 95 PHE A O 1
ATOM 673 N N . PHE A 1 96 ? 2.484 -5.265 0.505 1.00 97.62 96 PHE A N 1
ATOM 674 C CA . PHE A 1 96 ? 3.442 -6.002 1.310 1.00 97.62 96 PHE A CA 1
ATOM 675 C C . PHE A 1 96 ? 3.655 -5.296 2.637 1.00 97.62 96 PHE A C 1
ATOM 677 O O . PHE A 1 96 ? 3.669 -4.061 2.686 1.00 97.62 96 PHE A O 1
ATOM 684 N N . VAL A 1 97 ? 3.826 -6.083 3.697 1.00 97.12 97 VAL A N 1
ATOM 685 C CA . VAL A 1 97 ? 4.031 -5.530 5.040 1.00 97.12 97 VAL A CA 1
ATOM 686 C C . VAL A 1 97 ? 5.411 -4.906 5.218 1.00 97.12 97 VAL A C 1
ATOM 688 O O . VAL A 1 97 ? 5.558 -3.913 5.914 1.00 97.12 97 VAL A O 1
ATOM 691 N N . ASP A 1 98 ? 6.411 -5.432 4.514 1.00 96.50 98 ASP A N 1
ATOM 692 C CA . ASP A 1 98 ? 7.775 -4.925 4.565 1.00 96.50 98 ASP A CA 1
ATOM 693 C C . ASP A 1 98 ? 8.091 -4.064 3.330 1.00 96.50 98 ASP A C 1
ATOM 695 O O . ASP A 1 98 ? 7.480 -4.227 2.262 1.00 96.50 98 ASP A O 1
ATOM 699 N N . PRO A 1 99 ? 9.064 -3.141 3.420 1.00 95.56 99 PRO A N 1
ATOM 700 C CA . PRO A 1 99 ? 9.574 -2.434 2.254 1.00 95.56 99 PRO A CA 1
ATOM 701 C C . PRO A 1 99 ? 10.240 -3.397 1.255 1.00 95.56 99 PRO A C 1
ATOM 703 O O . PRO A 1 99 ? 10.689 -4.496 1.588 1.00 95.56 99 PRO A O 1
ATOM 706 N N . GLY A 1 100 ? 10.327 -2.976 -0.006 1.00 95.75 100 GLY A N 1
ATOM 707 C CA . GLY A 1 100 ? 10.977 -3.745 -1.067 1.00 95.75 100 GLY A CA 1
ATOM 708 C C . GLY A 1 100 ? 10.175 -4.958 -1.547 1.00 95.75 100 GLY A C 1
ATOM 709 O O . GLY A 1 100 ? 10.762 -5.876 -2.113 1.00 95.75 100 GLY A O 1
ATOM 710 N N . CYS A 1 101 ? 8.853 -4.957 -1.349 1.00 96.56 101 CYS A N 1
ATOM 711 C CA . CYS A 1 101 ? 7.921 -5.989 -1.804 1.00 96.56 101 CYS A CA 1
ATOM 712 C C . CYS A 1 101 ? 8.273 -7.367 -1.252 1.00 96.56 101 CYS A C 1
ATOM 714 O O . CYS A 1 101 ? 8.382 -8.356 -1.979 1.00 96.56 101 CYS A O 1
ATOM 716 N N . SER A 1 102 ? 8.480 -7.399 0.063 1.00 96.56 102 SER A N 1
ATOM 717 C CA . SER A 1 102 ? 8.887 -8.575 0.821 1.00 96.56 102 SER A CA 1
ATOM 718 C C . SER A 1 102 ? 7.929 -8.840 1.989 1.00 96.56 102 SER A C 1
ATOM 720 O O . SER A 1 102 ? 7.001 -8.072 2.237 1.00 96.56 102 SER A O 1
ATOM 722 N N . GLY A 1 103 ? 8.099 -9.974 2.669 1.00 96.00 103 GLY A N 1
ATOM 723 C CA . GLY A 1 103 ? 7.238 -10.342 3.792 1.00 96.00 103 GLY A CA 1
ATOM 724 C C . GLY A 1 103 ? 5.839 -10.814 3.383 1.00 96.00 103 G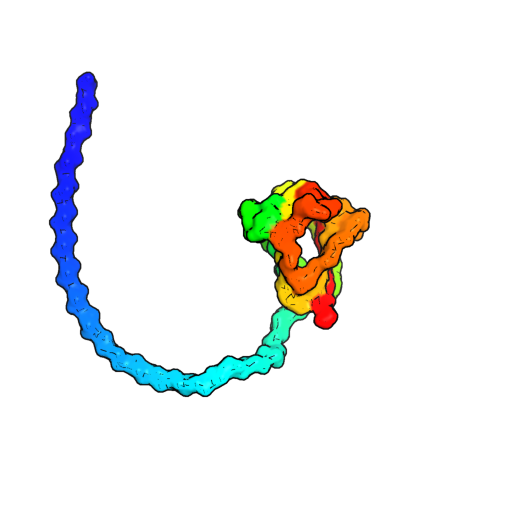LY A C 1
ATOM 725 O O . GLY A 1 103 ? 5.628 -11.360 2.295 1.00 96.00 103 GLY A O 1
ATOM 726 N N . ALA A 1 104 ? 4.879 -10.656 4.298 1.00 97.06 104 ALA A N 1
ATOM 727 C CA . ALA A 1 104 ? 3.483 -11.027 4.078 1.00 97.06 104 ALA A CA 1
ATOM 728 C C . ALA A 1 104 ? 2.831 -10.149 2.998 1.00 97.06 104 ALA A C 1
ATOM 730 O O . ALA A 1 104 ? 3.101 -8.951 2.913 1.00 97.06 104 ALA A O 1
ATOM 731 N N . VAL A 1 105 ? 1.939 -10.745 2.198 1.00 96.94 105 VAL A N 1
ATOM 732 C CA . VAL A 1 105 ? 1.340 -10.094 1.026 1.00 96.94 105 VAL A CA 1
ATOM 733 C C . VAL A 1 105 ? -0.186 -10.189 1.004 1.00 96.94 105 VAL A C 1
ATOM 735 O O . VAL A 1 105 ? -0.760 -11.257 1.215 1.00 96.94 105 VAL A O 1
ATOM 738 N N . LEU A 1 106 ? -0.831 -9.073 0.672 1.00 96.31 106 LEU A N 1
ATOM 739 C CA . LEU A 1 106 ? -2.258 -8.946 0.396 1.00 96.31 106 LEU A CA 1
ATOM 740 C C . LEU A 1 106 ? -2.457 -8.597 -1.082 1.00 96.31 106 LEU A C 1
ATOM 742 O O . LEU A 1 106 ? -1.886 -7.630 -1.573 1.00 96.31 106 LEU A O 1
ATOM 746 N N . THR A 1 107 ? -3.275 -9.362 -1.806 1.00 96.00 107 THR A N 1
ATOM 747 C CA . THR A 1 107 ? -3.610 -9.060 -3.211 1.00 96.00 107 THR A CA 1
ATOM 748 C C . THR A 1 107 ? -4.988 -8.410 -3.298 1.00 96.00 107 THR A C 1
ATOM 750 O O . THR A 1 107 ? -5.948 -8.944 -2.747 1.00 96.00 107 THR A O 1
ATOM 753 N N . VAL A 1 108 ? -5.093 -7.282 -4.004 1.00 95.00 108 VAL A N 1
ATOM 754 C CA . VAL A 1 108 ? -6.325 -6.493 -4.152 1.00 95.00 108 VAL A CA 1
ATOM 755 C C . VAL A 1 108 ? -6.575 -6.183 -5.634 1.00 95.00 108 VAL A C 1
ATOM 757 O O . VAL A 1 108 ? -5.707 -5.635 -6.310 1.00 95.00 108 VAL A O 1
ATOM 760 N N . THR A 1 109 ? -7.773 -6.504 -6.131 1.00 92.25 109 THR A N 1
ATOM 761 C CA . THR A 1 109 ? -8.233 -6.285 -7.526 1.00 92.25 109 THR A CA 1
ATOM 762 C C . THR A 1 109 ? -9.447 -5.346 -7.620 1.00 92.25 109 THR A C 1
ATOM 764 O O . THR A 1 109 ? -10.182 -5.331 -8.604 1.00 92.25 109 THR A O 1
ATOM 767 N N . GLY A 1 110 ? -9.687 -4.572 -6.563 1.00 92.94 110 GLY A N 1
ATOM 768 C CA . GLY A 1 110 ? -10.833 -3.680 -6.415 1.00 92.94 110 GLY A CA 1
ATOM 769 C C . GLY A 1 110 ? -10.714 -2.914 -5.106 1.00 92.94 110 GLY A C 1
ATOM 770 O O . GLY A 1 110 ? -9.653 -2.371 -4.813 1.00 92.94 110 GLY A O 1
ATOM 771 N N . THR A 1 111 ? -11.763 -2.901 -4.286 1.00 95.81 111 THR A N 1
ATOM 772 C CA . THR A 1 111 ? -11.738 -2.191 -3.000 1.00 95.81 111 THR A CA 1
ATOM 773 C C . THR A 1 111 ? -11.654 -3.153 -1.816 1.00 95.81 111 THR A C 1
ATOM 775 O O . THR A 1 111 ? -12.539 -3.982 -1.620 1.00 95.81 111 THR A O 1
ATOM 778 N N . ALA A 1 112 ? -10.625 -2.990 -0.988 1.00 96.00 112 ALA A N 1
ATOM 779 C CA . ALA A 1 112 ? -10.544 -3.517 0.368 1.00 96.00 112 ALA A CA 1
ATOM 780 C C . ALA A 1 112 ? -10.931 -2.393 1.341 1.00 96.00 112 ALA A C 1
ATOM 782 O O . ALA A 1 112 ? -10.110 -1.558 1.722 1.00 96.00 112 ALA A O 1
ATOM 783 N N . ASN A 1 113 ? -12.220 -2.336 1.684 1.00 95.94 113 ASN A N 1
ATOM 784 C CA . ASN A 1 113 ? -12.787 -1.215 2.433 1.00 95.94 113 ASN A CA 1
ATOM 785 C C . ASN A 1 113 ? -12.316 -1.152 3.888 1.00 95.94 113 ASN A C 1
ATOM 787 O O . ASN A 1 113 ? -12.346 -0.075 4.462 1.00 95.94 113 ASN A O 1
ATOM 791 N N . ASP A 1 114 ? -11.927 -2.265 4.497 1.00 96.44 114 ASP A N 1
ATOM 792 C CA . ASP A 1 114 ? -11.522 -2.313 5.900 1.00 96.44 114 ASP A CA 1
ATOM 793 C C . ASP A 1 114 ? -10.498 -3.431 6.089 1.00 96.44 114 ASP A C 1
ATOM 795 O O . ASP A 1 114 ? -10.764 -4.583 5.736 1.00 96.44 114 ASP A O 1
ATOM 799 N N . LEU A 1 115 ? -9.324 -3.074 6.603 1.00 95.69 115 LEU A N 1
ATOM 800 C CA . LEU A 1 115 ? -8.244 -4.007 6.900 1.00 95.69 115 LEU A CA 1
ATOM 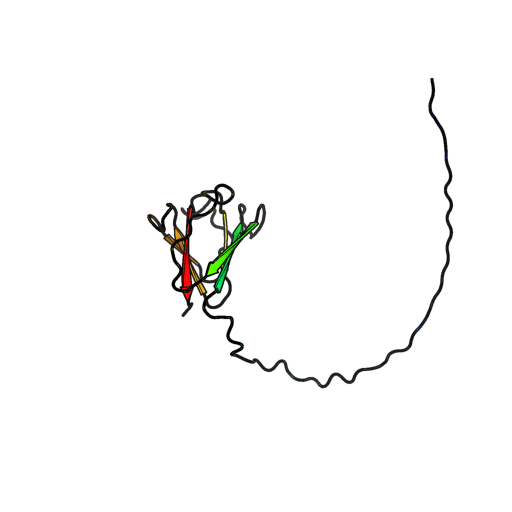801 C C . LEU A 1 115 ? -8.158 -4.362 8.387 1.00 95.69 115 LEU A C 1
ATOM 803 O O . LEU A 1 115 ? -7.441 -5.309 8.696 1.00 95.69 115 LEU A O 1
ATOM 807 N N . SER A 1 116 ? -8.910 -3.705 9.278 1.00 93.38 116 SER A N 1
ATOM 808 C CA . SER A 1 116 ? -8.778 -3.809 10.746 1.00 93.38 116 SER A CA 1
ATOM 809 C C . SER A 1 116 ? -8.957 -5.219 11.319 1.00 93.38 116 SER A C 1
ATOM 811 O O . SER A 1 116 ? -8.439 -5.536 12.388 1.00 93.38 116 SER A O 1
ATOM 813 N N . GLY A 1 117 ? -9.656 -6.100 10.599 1.00 90.94 117 GLY A N 1
ATOM 814 C CA . GLY A 1 117 ? -9.797 -7.519 10.940 1.00 90.94 117 GLY A CA 1
ATOM 815 C C . GLY A 1 117 ? -8.686 -8.426 10.395 1.00 90.94 117 GLY A C 1
ATOM 816 O O . GLY A 1 117 ? -8.795 -9.647 10.494 1.00 90.94 117 GLY A O 1
ATOM 817 N N . THR A 1 118 ? -7.655 -7.866 9.764 1.00 92.69 118 THR A N 1
ATOM 818 C CA . THR A 1 118 ? -6.591 -8.598 9.068 1.00 92.69 118 THR A CA 1
ATOM 819 C C . THR A 1 118 ? -5.219 -8.251 9.637 1.00 92.69 118 THR A C 1
ATOM 821 O O . THR A 1 118 ? -5.029 -7.205 10.245 1.00 92.69 118 THR A O 1
ATOM 824 N N . ASN A 1 119 ? -4.218 -9.087 9.357 1.00 93.06 119 ASN A N 1
ATOM 825 C CA . ASN A 1 119 ? -2.827 -8.812 9.744 1.00 93.06 119 ASN A CA 1
ATOM 826 C C . ASN A 1 119 ? -2.144 -7.738 8.870 1.00 93.06 119 ASN A C 1
ATOM 828 O O . ASN A 1 119 ? -0.929 -7.591 8.931 1.00 93.06 119 ASN A O 1
ATOM 832 N N . PHE A 1 120 ? -2.897 -7.051 8.007 1.00 95.75 120 PHE A N 1
ATOM 833 C CA . PHE A 1 120 ? -2.385 -6.035 7.086 1.00 95.75 120 PHE A CA 1
ATOM 834 C C . PHE A 1 120 ? -2.795 -4.615 7.487 1.00 95.75 120 PHE A C 1
ATOM 836 O O . PHE A 1 120 ? -2.315 -3.655 6.886 1.00 95.75 120 PHE A O 1
ATOM 843 N N . ASP A 1 121 ? -3.665 -4.475 8.491 1.00 96.44 121 ASP A N 1
ATOM 844 C CA . ASP A 1 121 ? -4.039 -3.173 9.033 1.00 96.44 121 ASP A CA 1
ATOM 845 C C . ASP A 1 121 ? -2.815 -2.463 9.598 1.00 96.44 121 ASP A C 1
ATOM 847 O O . ASP A 1 121 ? -2.059 -3.058 10.370 1.00 96.44 121 ASP A O 1
ATOM 851 N N . ASN A 1 122 ? -2.611 -1.203 9.214 1.00 96.44 122 ASN A N 1
ATOM 852 C CA . ASN A 1 122 ? -1.524 -0.376 9.740 1.00 96.44 122 ASN A CA 1
ATOM 853 C C . ASN A 1 122 ? -0.152 -1.075 9.689 1.00 96.44 122 ASN A C 1
ATOM 855 O O . ASN A 1 122 ? 0.671 -0.929 10.583 1.00 96.44 122 ASN A O 1
ATOM 859 N N . SER A 1 123 ? 0.072 -1.891 8.657 1.00 96.75 123 SER A N 1
ATOM 860 C CA . SER A 1 123 ? 1.285 -2.712 8.550 1.00 96.75 123 SER A CA 1
ATOM 861 C C . SER A 1 123 ? 1.861 -2.739 7.140 1.00 96.75 123 SER A C 1
ATOM 863 O O . SER A 1 123 ? 2.811 -3.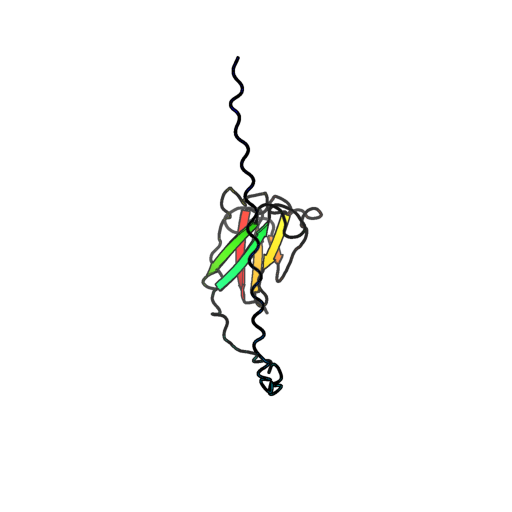459 6.899 1.00 96.75 123 SER A O 1
ATOM 865 N N . ILE A 1 124 ? 1.254 -2.040 6.176 1.00 97.31 124 ILE A N 1
ATOM 866 C CA . ILE A 1 124 ? 1.667 -2.074 4.768 1.00 97.31 124 ILE A CA 1
ATOM 867 C C . ILE A 1 124 ? 2.764 -1.034 4.514 1.00 97.31 124 ILE A C 1
ATOM 869 O O . ILE A 1 124 ? 2.576 0.151 4.792 1.00 97.31 124 ILE A O 1
ATOM 873 N N . SER A 1 125 ? 3.860 -1.473 3.890 1.00 97.12 125 SER A N 1
ATOM 874 C CA . SER A 1 125 ? 5.043 -0.651 3.603 1.00 97.12 125 SER A CA 1
ATOM 875 C C . SER A 1 125 ? 5.441 -0.609 2.122 1.00 97.12 125 SER A C 1
ATOM 877 O O . SER A 1 125 ? 6.153 0.304 1.696 1.00 97.12 125 SER A O 1
ATOM 879 N N . SER A 1 126 ? 4.968 -1.534 1.278 1.00 96.44 126 SER A N 1
ATOM 880 C CA . SER A 1 126 ? 5.238 -1.465 -0.168 1.00 96.44 126 SER A CA 1
ATOM 881 C C . SER A 1 126 ? 4.149 -2.079 -1.047 1.00 96.44 126 SER A C 1
ATOM 883 O O . SER A 1 126 ? 3.232 -2.749 -0.568 1.00 96.44 126 SER A O 1
ATOM 885 N N . VAL A 1 127 ? 4.212 -1.800 -2.351 1.00 95.94 127 VAL A N 1
ATOM 886 C CA . VAL A 1 127 ? 3.216 -2.220 -3.340 1.00 95.94 127 VAL A CA 1
ATOM 887 C C . VAL A 1 127 ? 3.852 -2.576 -4.684 1.00 95.94 127 VAL A C 1
ATOM 889 O O . VAL A 1 127 ? 4.822 -1.956 -5.127 1.00 95.94 127 VAL A O 1
ATOM 892 N N . GLN A 1 128 ? 3.263 -3.562 -5.356 1.00 95.38 128 GLN A N 1
ATOM 893 C CA . GLN A 1 128 ? 3.575 -3.940 -6.730 1.00 95.38 128 GLN A CA 1
ATOM 894 C C . GLN A 1 128 ? 2.290 -4.259 -7.497 1.00 95.38 128 GLN A C 1
ATOM 896 O O . GLN A 1 128 ? 1.472 -5.040 -7.015 1.00 95.38 128 GLN A O 1
ATOM 901 N N . CYS A 1 129 ? 2.114 -3.701 -8.692 1.00 93.69 129 CYS A N 1
ATOM 902 C CA . CYS A 1 129 ? 0.898 -3.875 -9.485 1.00 93.69 129 CYS A CA 1
ATOM 903 C C . CYS A 1 129 ? 1.147 -4.628 -10.797 1.00 93.69 129 CYS A C 1
ATOM 905 O O . CYS A 1 129 ? 2.227 -4.588 -11.382 1.00 93.69 129 CYS A O 1
ATOM 907 N N . PHE A 1 130 ? 0.110 -5.323 -11.247 1.00 91.19 130 PHE A N 1
ATOM 908 C CA . PHE A 1 130 ? 0.073 -6.246 -12.374 1.00 91.19 130 PHE A CA 1
ATOM 909 C C . PHE A 1 130 ? -1.190 -5.980 -13.198 1.00 91.19 130 PHE A C 1
ATOM 911 O O . PHE A 1 130 ? -2.185 -5.474 -12.663 1.00 91.19 130 PHE A O 1
ATOM 918 N N . ASN A 1 131 ? -1.175 -6.366 -14.476 1.00 87.50 131 ASN A N 1
ATOM 919 C CA . ASN A 1 131 ? -2.398 -6.375 -15.270 1.00 87.50 131 ASN A CA 1
ATOM 920 C C . ASN A 1 131 ? -3.353 -7.389 -14.650 1.00 87.50 131 ASN A C 1
ATOM 922 O O . ASN A 1 131 ? -2.938 -8.463 -14.201 1.00 87.50 131 ASN A O 1
ATOM 926 N N . GLY A 1 132 ? -4.619 -6.997 -14.553 1.00 73.75 132 GLY A N 1
ATOM 927 C CA . GLY A 1 132 ? -5.675 -7.877 -14.090 1.00 73.75 132 GLY A CA 1
ATOM 928 C C . GLY A 1 132 ? -5.908 -9.013 -15.092 1.00 73.75 132 GLY A C 1
ATOM 929 O O . GLY A 1 132 ? -5.522 -8.883 -16.257 1.00 73.75 132 GLY A O 1
ATOM 930 N N . PRO A 1 133 ? -6.484 -10.135 -14.632 1.00 59.84 133 PRO A N 1
ATOM 931 C CA . PRO A 1 133 ? -6.928 -11.213 -15.511 1.00 59.84 133 PRO A CA 1
ATOM 932 C C . PRO A 1 133 ? -8.075 -10.783 -16.436 1.00 59.84 133 PRO A C 1
ATOM 934 O O . PRO A 1 133 ? -8.827 -9.850 -16.065 1.00 59.84 133 PRO A O 1
#

Radius of gyration: 25.36 Å; Cα contacts (8 Å, |Δi|>4): 260; chains: 1; bounding box: 48×64×58 Å

Mean predicted aligned error: 14.63 Å

Secondary structure (DSSP, 8-state):
-----------------------------------TT----TTEEEEEEEEETTTEEEEEEEEEETTTTPPEEPPTTTTT---EEEE-TTEEEEEEEETTTEEEEEEESSEE---TTSTTTT---EEEEEE--

Nearest PDB structures (foldseek):
  3hzb-assembly2_D  TM=8.468E-01  e=6.400E-06  Flavobacterium johnsoniae UW101
  1nps-assembly1_A  TM=8.200E-01  e=6.045E-06  Myxococcus xanthus
  3snz-assembly1_A-2  TM=7.363E-01  e=2.119E-05  Clostridium beijerinckii NCIMB 8052
  3i9h-assembly6_F  TM=7.593E-01  e=4.200E-05  Clostridium beijerinckii NCIMB 8052
  3so1-assembly2_G  TM=7.380E-01  e=2.983E-05  Clostridium beijerinckii NCIMB 8052

Sequence (133 aa):
MQFTLSKLFAFTVAAQAISIASAASVATAVSPSTDTNSPVPQDFVTAKACTNPGMSGSCGNVSVTGIPSSCLNFIASFNDVISSIQVNPGFSCKFFVDPGCSGAVLTVTGTANDLSGTNFDNSISSVQCFNGP

Foldseek 3Di:
DDDDDDDDDDDDDDDDDDDDDDDDDPPPPPDPPPPPDPPPVQFWKWKKFALAFQSDHDIDIDIAGGPQGQKDWDDPVRQLRTFKMAIDAQKKKWWALDGRSDHDIDIDRGIPRGCPVDPPHSRTTMMGMHGHD

Organism: NCBI:txid230812

InterPro domains:
  IPR011024 Gamma-crystallin-like [SSF49695] (67-128)